Protein AF-A0A914SUJ1-F1 (afdb_monomer_lite)

Structure (mmCIF, N/CA/C/O backbone):
data_AF-A0A914SUJ1-F1
#
_entry.id   AF-A0A914SUJ1-F1
#
loop_
_atom_site.group_PDB
_atom_site.id
_atom_site.type_symbol
_atom_site.label_atom_id
_atom_site.label_alt_id
_atom_site.label_comp_id
_atom_site.label_asym_id
_atom_site.label_entity_id
_atom_site.label_seq_id
_atom_site.pdbx_PDB_ins_code
_atom_site.Cartn_x
_atom_site.Cartn_y
_atom_site.Cartn_z
_atom_site.occupancy
_atom_site.B_iso_or_equiv
_atom_site.auth_seq_id
_atom_site.auth_comp_id
_atom_site.auth_asym_id
_atom_site.auth_atom_id
_atom_site.pdbx_PDB_model_num
ATOM 1 N N . MET A 1 1 ? 2.746 -17.214 -10.321 1.00 52.38 1 MET A N 1
ATOM 2 C CA . MET A 1 1 ? 2.139 -17.622 -9.027 1.00 52.38 1 MET A CA 1
ATOM 3 C C . MET A 1 1 ? 0.980 -16.715 -8.565 1.00 52.38 1 MET A C 1
ATOM 5 O O . MET A 1 1 ? 0.432 -16.965 -7.502 1.00 52.38 1 MET A O 1
ATOM 9 N N . THR A 1 2 ? 0.535 -15.714 -9.343 1.00 64.31 2 THR A N 1
ATOM 10 C CA . THR A 1 2 ? -0.557 -14.780 -8.963 1.00 64.31 2 THR A CA 1
ATOM 11 C C . THR A 1 2 ? -1.969 -15.255 -9.343 1.00 64.31 2 THR A C 1
ATOM 13 O O . THR A 1 2 ? -2.954 -14.816 -8.749 1.00 64.31 2 THR A O 1
ATOM 16 N N . TRP A 1 3 ? -2.072 -16.193 -10.294 1.00 61.47 3 TRP A N 1
ATOM 17 C CA . TRP A 1 3 ? -3.334 -16.699 -10.847 1.00 61.47 3 TRP A CA 1
ATOM 18 C C . TRP A 1 3 ? -4.348 -17.247 -9.820 1.00 61.47 3 TRP A C 1
ATOM 20 O O . TRP A 1 3 ? -5.510 -16.855 -9.895 1.00 61.47 3 TRP A O 1
ATOM 30 N N . PRO A 1 4 ? -3.981 -18.077 -8.818 1.00 69.19 4 PRO A N 1
ATOM 31 C CA . PRO A 1 4 ? -4.980 -18.636 -7.901 1.00 69.19 4 PRO A CA 1
ATOM 32 C C . PRO A 1 4 ? -5.610 -17.578 -6.977 1.00 69.19 4 PRO A C 1
ATOM 34 O O . PRO A 1 4 ? -6.780 -17.701 -6.609 1.00 69.19 4 PRO A O 1
ATOM 37 N N . THR A 1 5 ? -4.871 -16.520 -6.633 1.00 65.19 5 THR A N 1
ATOM 38 C CA . THR A 1 5 ? -5.357 -15.425 -5.778 1.00 65.19 5 THR A CA 1
ATOM 39 C C . THR A 1 5 ? -6.282 -14.488 -6.551 1.00 65.19 5 THR A C 1
ATOM 41 O O . THR A 1 5 ? -7.363 -14.157 -6.064 1.00 65.19 5 THR A O 1
ATOM 44 N N . ILE A 1 6 ? -5.904 -14.129 -7.786 1.00 64.94 6 ILE A N 1
ATOM 45 C CA . ILE A 1 6 ? -6.759 -13.358 -8.702 1.00 64.94 6 ILE A CA 1
ATOM 46 C C . ILE A 1 6 ? -8.027 -14.139 -9.050 1.00 64.94 6 ILE A C 1
ATOM 48 O O . ILE A 1 6 ? -9.113 -13.562 -9.000 1.00 64.94 6 ILE A O 1
ATOM 52 N N . ARG A 1 7 ? -7.919 -15.454 -9.300 1.00 65.62 7 ARG A N 1
ATOM 53 C CA . ARG A 1 7 ? -9.075 -16.318 -9.564 1.00 65.62 7 ARG A CA 1
ATOM 54 C C . ARG A 1 7 ? -10.072 -16.222 -8.417 1.00 65.62 7 ARG A C 1
ATOM 56 O O . ARG A 1 7 ? -11.203 -15.843 -8.662 1.00 65.62 7 ARG 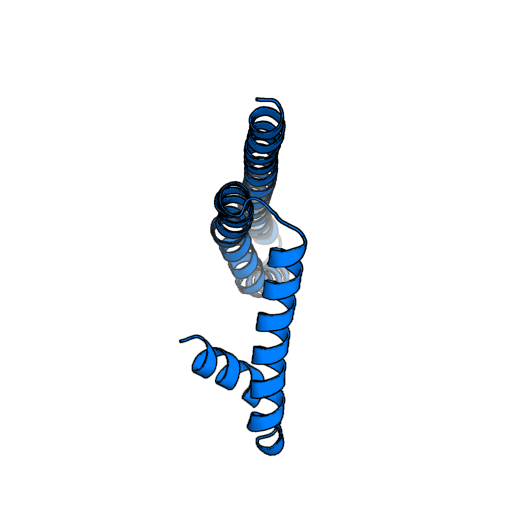A O 1
ATOM 63 N N . ARG A 1 8 ? -9.650 -16.437 -7.165 1.00 62.19 8 ARG A N 1
ATOM 64 C CA . ARG A 1 8 ? -10.542 -16.359 -5.987 1.00 62.19 8 ARG A CA 1
ATOM 65 C C . ARG A 1 8 ? -11.214 -14.996 -5.800 1.00 62.19 8 ARG A C 1
ATOM 67 O O . ARG A 1 8 ? -12.360 -14.955 -5.358 1.00 62.19 8 ARG A O 1
ATOM 74 N N . PHE A 1 9 ? -10.524 -13.900 -6.114 1.00 61.81 9 PHE A N 1
ATOM 75 C CA . PHE A 1 9 ? -11.120 -12.564 -6.045 1.00 61.81 9 PHE A CA 1
ATOM 76 C C . PHE A 1 9 ? -12.167 -12.363 -7.150 1.00 61.81 9 PHE A C 1
ATOM 78 O O . PHE A 1 9 ? -13.252 -11.849 -6.883 1.00 61.81 9 PHE A O 1
ATOM 85 N N . LEU A 1 10 ? -11.888 -12.838 -8.368 1.00 59.19 10 LEU A N 1
ATOM 86 C CA . LEU A 1 10 ? -12.778 -12.650 -9.511 1.00 59.19 10 LEU A CA 1
ATOM 87 C C . LEU A 1 10 ? -13.941 -13.640 -9.557 1.00 59.19 10 LEU A C 1
ATOM 89 O O . LEU A 1 10 ? -15.025 -13.224 -9.945 1.00 59.19 10 LEU A O 1
ATOM 93 N N . THR A 1 11 ? -13.808 -14.881 -9.076 1.00 58.69 11 THR A N 1
ATOM 94 C CA . THR A 1 11 ? -14.959 -15.804 -8.960 1.00 58.69 11 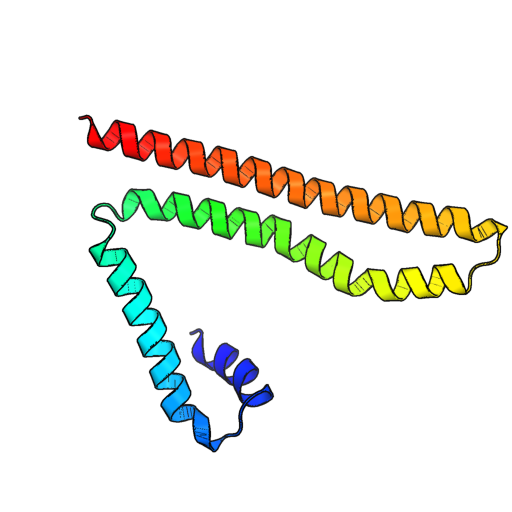THR A CA 1
ATOM 95 C C . THR A 1 11 ? -15.995 -15.308 -7.945 1.00 58.69 11 THR A C 1
ATOM 97 O O . THR A 1 11 ? -17.155 -15.704 -7.998 1.00 58.69 11 THR A O 1
ATOM 100 N N . LYS A 1 12 ? -15.602 -14.419 -7.018 1.00 58.22 12 LYS A N 1
ATOM 101 C CA . LYS A 1 12 ? -16.527 -13.766 -6.078 1.00 58.22 12 LYS A CA 1
ATOM 102 C C . LYS A 1 12 ? -17.387 -12.686 -6.752 1.00 58.22 12 LYS A C 1
ATOM 104 O O . LYS A 1 12 ? -18.447 -12.357 -6.232 1.00 58.22 12 LYS A O 1
ATOM 109 N N . PHE A 1 13 ? -16.929 -12.143 -7.883 1.00 58.25 13 PHE A N 1
ATOM 110 C CA . PHE A 1 13 ? -17.599 -11.078 -8.641 1.00 58.25 13 PHE A CA 1
ATOM 111 C C . PHE A 1 13 ? -18.209 -11.567 -9.968 1.00 58.25 13 PHE A C 1
ATOM 113 O O . PHE A 1 13 ? -19.193 -10.997 -10.426 1.00 58.25 13 PHE A O 1
ATOM 120 N N . PHE A 1 14 ? -17.653 -12.618 -10.580 1.00 54.91 14 PHE A N 1
ATOM 121 C CA . PHE A 1 14 ? -18.035 -13.136 -11.896 1.00 54.91 14 PHE A CA 1
ATOM 122 C C . PHE A 1 14 ? -18.282 -14.651 -11.881 1.00 54.91 14 PHE A C 1
ATOM 124 O O . PHE A 1 14 ? -17.565 -15.423 -11.249 1.00 54.91 14 PHE A O 1
ATOM 131 N N . SER A 1 15 ? -19.314 -15.068 -12.620 1.00 53.53 15 SER A N 1
ATOM 132 C CA . SER A 1 15 ? -19.762 -16.460 -12.738 1.00 53.53 15 SER A CA 1
ATOM 133 C C . SER A 1 15 ? -18.763 -17.345 -13.507 1.00 53.53 15 SER A C 1
ATOM 135 O O . SER A 1 15 ? -18.059 -16.878 -14.404 1.00 53.53 15 SER A O 1
ATOM 137 N N . THR A 1 16 ? -18.756 -18.647 -13.203 1.00 59.34 16 THR A N 1
ATOM 138 C CA . THR A 1 16 ? -17.804 -19.686 -13.661 1.00 59.34 16 THR A CA 1
ATOM 139 C C . THR A 1 16 ? -17.643 -19.792 -15.186 1.00 59.34 16 THR A C 1
ATOM 141 O O . THR A 1 16 ? -16.638 -20.300 -15.672 1.00 59.34 16 THR A O 1
ATOM 144 N N . LYS A 1 17 ? -18.599 -19.278 -15.972 1.00 63.75 17 LYS A N 1
ATOM 145 C CA . LYS A 1 17 ? -18.524 -19.280 -17.444 1.00 63.75 17 LYS A CA 1
ATOM 146 C C . LYS A 1 17 ? -17.458 -18.338 -18.017 1.00 63.75 17 LYS A C 1
ATOM 148 O O . LYS A 1 17 ? -17.089 -18.497 -19.175 1.00 63.75 17 LYS A O 1
ATOM 153 N N . TYR A 1 18 ? -16.949 -17.387 -17.231 1.00 66.19 18 TYR A N 1
ATOM 154 C CA . TYR A 1 18 ? -15.990 -16.385 -17.706 1.00 66.19 18 TYR A CA 1
ATOM 155 C C . TYR A 1 18 ? -14.537 -16.660 -17.302 1.00 66.19 18 TYR A C 1
ATOM 157 O O . TYR A 1 18 ? -13.687 -15.825 -17.575 1.00 66.19 18 TYR A O 1
ATOM 165 N N . GLU A 1 19 ? -14.206 -17.803 -16.693 1.00 69.12 19 GLU A N 1
ATOM 166 C CA . GLU A 1 19 ? -12.840 -18.044 -16.190 1.00 69.12 19 GLU A CA 1
ATOM 167 C C . GLU A 1 19 ? -11.765 -17.994 -17.292 1.00 69.12 19 GLU A C 1
ATOM 169 O O . GLU A 1 19 ? -10.738 -17.343 -17.118 1.00 69.12 19 GLU A O 1
ATOM 174 N N . LEU A 1 20 ? -12.035 -18.608 -18.449 1.00 77.00 20 LEU A N 1
ATOM 175 C CA . LEU A 1 20 ? -11.137 -18.640 -19.611 1.00 77.00 20 LEU A CA 1
ATOM 176 C C . LEU A 1 20 ? -10.902 -17.268 -20.270 1.00 77.00 20 LEU A C 1
ATOM 178 O O . LEU A 1 20 ? -9.744 -16.860 -20.384 1.00 77.00 20 LEU A O 1
ATOM 182 N N . PRO A 1 21 ? -11.941 -16.526 -20.711 1.00 83.06 21 PRO A N 1
ATOM 183 C CA . PRO A 1 21 ? -11.729 -15.223 -21.346 1.00 83.06 21 PRO A CA 1
ATOM 184 C C . PRO A 1 21 ? -11.100 -14.215 -20.383 1.00 83.06 21 PRO A C 1
ATOM 186 O O . PRO A 1 21 ? -10.349 -13.335 -20.797 1.00 83.06 21 PRO A O 1
ATOM 189 N N . LEU A 1 22 ? -11.371 -14.358 -19.090 1.00 80.75 22 LEU A N 1
ATOM 190 C CA . LEU A 1 22 ? -10.862 -13.470 -18.064 1.00 80.75 22 LEU A CA 1
ATOM 191 C C . LEU A 1 22 ? -9.387 -13.748 -17.733 1.00 80.75 22 LEU A C 1
ATOM 193 O O . LEU A 1 22 ? -8.627 -12.808 -17.499 1.00 80.75 22 LEU A O 1
ATOM 197 N N . GLU A 1 23 ? -8.954 -15.010 -17.806 1.00 82.12 23 GLU A N 1
ATOM 198 C CA . GLU A 1 23 ? -7.531 -15.368 -17.789 1.00 82.12 23 GLU A CA 1
ATOM 199 C C . GLU A 1 23 ? -6.766 -14.752 -18.944 1.00 82.12 23 GLU A C 1
ATOM 201 O O . GLU A 1 23 ? -5.716 -14.132 -18.745 1.00 82.12 23 GLU A O 1
ATOM 206 N N . LEU A 1 24 ? -7.316 -14.901 -20.145 1.00 84.75 24 LEU A N 1
ATOM 207 C CA . LEU A 1 24 ? -6.701 -14.373 -21.349 1.00 84.75 24 LEU A CA 1
ATOM 208 C C . LEU A 1 24 ? -6.630 -12.847 -21.305 1.00 84.75 24 LEU A C 1
ATOM 210 O O . LEU A 1 24 ? -5.593 -12.279 -21.628 1.00 84.75 24 LEU A O 1
ATOM 214 N N . CYS A 1 25 ? -7.693 -12.197 -20.832 1.00 87.50 25 CYS A N 1
ATOM 215 C CA . CYS A 1 25 ? -7.746 -10.752 -20.656 1.00 87.50 25 CYS A CA 1
ATOM 216 C C . CYS A 1 25 ? -6.689 -10.263 -19.655 1.00 87.50 25 CYS A C 1
ATOM 218 O O . CYS A 1 25 ? -5.925 -9.354 -19.968 1.00 87.50 25 CYS A O 1
ATOM 220 N N . TYR A 1 26 ? -6.566 -10.903 -18.487 1.00 86.19 26 TYR A N 1
ATOM 221 C CA . TYR A 1 26 ? -5.550 -10.535 -17.494 1.00 86.19 26 TYR A CA 1
ATOM 222 C C . TYR A 1 26 ? -4.125 -10.675 -18.042 1.00 86.19 26 TYR A C 1
ATOM 224 O O . TYR A 1 26 ? -3.303 -9.771 -17.874 1.00 86.19 26 TYR A O 1
ATOM 232 N N . ARG A 1 27 ? -3.829 -11.787 -18.728 1.00 88.12 27 ARG A N 1
ATOM 233 C CA . ARG A 1 27 ? -2.519 -11.990 -19.360 1.00 88.12 27 ARG A CA 1
ATOM 234 C C . ARG A 1 27 ? -2.264 -10.971 -20.467 1.00 88.12 27 ARG A C 1
ATOM 236 O O . ARG A 1 27 ? -1.176 -10.407 -20.507 1.00 88.12 27 ARG A O 1
ATOM 243 N N . ALA A 1 28 ? -3.252 -10.719 -21.323 1.00 92.19 28 ALA A N 1
ATOM 244 C CA . ALA A 1 28 ? -3.146 -9.736 -22.394 1.00 92.19 28 ALA A CA 1
ATOM 245 C C . ALA A 1 28 ? -2.853 -8.344 -21.827 1.00 92.19 28 ALA A C 1
ATOM 247 O O . ALA A 1 28 ? -1.890 -7.720 -22.249 1.00 92.19 28 ALA A O 1
ATOM 248 N N . ILE A 1 29 ? -3.593 -7.905 -20.804 1.00 92.19 29 ILE A N 1
ATOM 249 C CA . ILE A 1 29 ? -3.376 -6.611 -20.143 1.00 92.19 29 ILE A CA 1
ATOM 250 C C . ILE A 1 29 ? -1.961 -6.514 -19.572 1.00 92.19 29 ILE A C 1
ATOM 252 O O . ILE A 1 29 ? -1.281 -5.522 -19.818 1.00 92.19 29 ILE A O 1
ATOM 256 N N . LEU A 1 30 ? -1.501 -7.530 -18.835 1.00 88.56 30 LEU A N 1
ATOM 257 C CA . LEU A 1 30 ? -0.146 -7.526 -18.280 1.00 88.56 30 LEU A CA 1
ATOM 258 C C . LEU A 1 30 ? 0.912 -7.395 -19.375 1.00 88.56 30 LEU A C 1
ATOM 260 O O . LEU A 1 30 ? 1.785 -6.539 -19.274 1.00 88.56 30 LEU A O 1
ATOM 264 N N . VAL A 1 31 ? 0.812 -8.208 -20.428 1.00 92.81 31 VAL A N 1
ATOM 265 C CA . VAL A 1 31 ? 1.763 -8.186 -21.546 1.00 92.81 31 VAL A CA 1
ATOM 266 C C . VAL A 1 31 ? 1.717 -6.845 -22.272 1.00 92.81 31 VAL A C 1
ATOM 268 O O . VAL A 1 31 ? 2.769 -6.279 -22.552 1.00 92.81 31 VAL A O 1
ATOM 271 N N . THR A 1 32 ? 0.529 -6.293 -22.527 1.00 93.06 32 THR A N 1
ATOM 272 C CA . THR A 1 32 ? 0.373 -4.982 -23.165 1.00 93.06 32 THR A CA 1
ATOM 273 C C . THR A 1 32 ? 0.982 -3.871 -22.316 1.00 93.06 32 THR A C 1
ATOM 275 O O . THR A 1 32 ? 1.715 -3.045 -22.849 1.00 93.06 32 THR A O 1
ATOM 278 N N . ILE A 1 33 ? 0.751 -3.863 -21.000 1.00 89.00 33 ILE A N 1
ATOM 279 C CA . ILE A 1 33 ? 1.354 -2.874 -20.095 1.00 89.00 33 ILE A CA 1
ATOM 280 C C . ILE A 1 33 ? 2.880 -2.996 -20.115 1.00 89.00 33 ILE A C 1
ATOM 282 O O . ILE A 1 33 ? 3.567 -1.993 -20.290 1.00 89.00 33 ILE A O 1
ATOM 286 N N . THR A 1 34 ? 3.422 -4.210 -19.992 1.00 88.75 34 THR A N 1
ATOM 287 C CA . THR A 1 34 ? 4.873 -4.431 -20.059 1.00 88.75 34 THR A CA 1
ATOM 288 C C . THR A 1 34 ? 5.447 -3.996 -21.405 1.00 88.75 34 THR A C 1
ATOM 290 O O . THR A 1 34 ? 6.511 -3.388 -21.438 1.00 88.75 34 THR A O 1
ATOM 293 N N . MET A 1 35 ? 4.736 -4.244 -22.505 1.00 88.44 35 MET A N 1
ATOM 294 C CA . MET A 1 35 ? 5.158 -3.842 -23.846 1.00 88.44 35 MET A CA 1
ATOM 295 C C . MET A 1 35 ? 5.160 -2.318 -24.018 1.00 88.44 35 MET A C 1
ATOM 297 O O . MET A 1 35 ? 6.111 -1.776 -24.570 1.00 88.44 35 MET A O 1
ATOM 301 N N . ILE A 1 36 ? 4.149 -1.615 -23.498 1.00 89.12 36 ILE A N 1
ATOM 302 C CA . ILE A 1 36 ? 4.103 -0.143 -23.504 1.00 89.12 36 ILE A CA 1
ATOM 303 C C . ILE A 1 36 ? 5.281 0.434 -22.709 1.00 89.12 36 ILE A C 1
ATOM 305 O O . ILE A 1 36 ? 5.961 1.339 -23.188 1.00 89.12 36 ILE A O 1
ATOM 309 N N . ILE A 1 37 ? 5.546 -0.115 -21.520 1.00 83.19 37 ILE A N 1
ATOM 310 C CA . ILE A 1 37 ? 6.672 0.294 -20.671 1.00 83.19 37 ILE A CA 1
ATOM 311 C C . ILE A 1 37 ? 8.003 0.036 -21.396 1.00 83.19 37 ILE A C 1
ATOM 313 O O . ILE A 1 37 ? 8.854 0.916 -21.439 1.00 83.19 37 ILE A O 1
ATOM 317 N N . ALA A 1 38 ? 8.168 -1.129 -22.025 1.00 84.06 38 ALA A N 1
ATOM 318 C CA . ALA A 1 38 ? 9.393 -1.486 -22.740 1.00 84.06 38 ALA A CA 1
ATOM 319 C C . ALA A 1 38 ? 9.666 -0.598 -23.966 1.00 84.06 38 ALA A C 1
ATOM 321 O O . ALA A 1 38 ? 10.817 -0.285 -24.244 1.00 84.06 38 ALA A O 1
ATOM 322 N N . ILE A 1 39 ? 8.627 -0.180 -24.697 1.00 84.50 39 ILE A N 1
ATOM 323 C CA . ILE A 1 39 ? 8.778 0.723 -25.850 1.00 84.50 39 ILE A CA 1
ATOM 324 C C . ILE A 1 39 ? 9.077 2.155 -25.389 1.00 84.50 39 ILE A C 1
ATOM 326 O O . ILE A 1 39 ? 9.834 2.868 -26.042 1.00 84.50 39 ILE A O 1
ATOM 330 N N . GLY A 1 40 ? 8.474 2.587 -24.279 1.00 77.38 40 GLY A N 1
ATOM 331 C CA . GLY A 1 40 ? 8.635 3.947 -23.772 1.00 77.38 40 GLY A CA 1
ATOM 332 C C . GLY A 1 40 ? 9.969 4.214 -23.075 1.00 77.38 40 GLY A C 1
ATOM 333 O O . GLY A 1 40 ? 10.335 5.377 -22.923 1.00 77.38 40 GLY A O 1
ATOM 334 N N . ILE A 1 41 ? 10.677 3.179 -22.611 1.00 70.62 41 ILE A N 1
ATOM 335 C CA . ILE A 1 41 ? 11.800 3.335 -21.678 1.00 70.62 41 ILE A CA 1
ATOM 336 C C . ILE A 1 41 ? 13.046 2.609 -22.205 1.00 70.62 41 ILE A C 1
ATOM 338 O O . ILE A 1 41 ? 13.093 1.379 -22.161 1.00 70.62 41 ILE A O 1
ATOM 342 N N . PRO A 1 42 ? 14.085 3.345 -22.643 1.00 64.88 42 PRO A N 1
ATOM 343 C CA . PRO A 1 42 ? 15.337 2.752 -23.114 1.00 64.88 42 PRO A CA 1
ATOM 344 C C . PRO A 1 42 ? 16.238 2.217 -21.981 1.00 64.88 42 PRO A C 1
ATOM 346 O O . PRO A 1 42 ? 17.022 1.306 -22.230 1.00 64.88 42 PRO A O 1
ATOM 349 N N . ASN A 1 43 ? 16.093 2.706 -20.737 1.00 70.00 43 ASN A N 1
ATOM 350 C CA . ASN A 1 43 ? 16.928 2.329 -19.584 1.00 70.00 43 ASN A CA 1
ATOM 351 C C . ASN A 1 43 ? 16.091 1.721 -18.439 1.00 70.00 43 ASN A C 1
ATOM 353 O O . ASN A 1 43 ? 15.514 2.432 -17.616 1.00 70.00 43 ASN A O 1
ATOM 357 N N . LEU A 1 44 ? 16.020 0.386 -18.359 1.00 71.94 44 LEU A N 1
ATOM 358 C CA . LEU A 1 44 ? 15.255 -0.312 -17.308 1.00 71.94 44 LEU A CA 1
ATOM 359 C C . LEU A 1 44 ? 15.863 -0.141 -15.905 1.00 71.94 44 LEU A C 1
ATOM 361 O O . LEU A 1 44 ? 15.134 -0.184 -14.913 1.00 71.94 44 LEU A O 1
ATOM 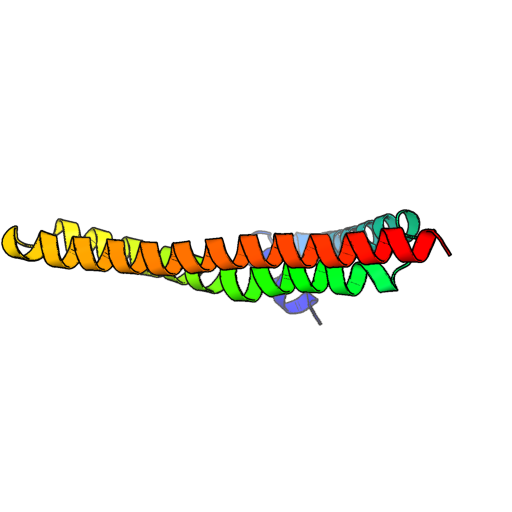365 N N . GLU A 1 45 ? 17.179 0.052 -15.820 1.00 74.75 45 GLU A N 1
ATOM 366 C CA . GLU A 1 45 ? 17.929 0.138 -14.561 1.00 74.75 45 GLU A CA 1
ATOM 367 C C . GLU A 1 45 ? 17.518 1.351 -13.711 1.00 74.75 45 GLU A C 1
ATOM 369 O O . GLU A 1 45 ? 17.481 1.274 -12.486 1.00 74.75 45 GLU A O 1
ATOM 374 N N . GLU A 1 46 ? 17.085 2.433 -14.357 1.00 72.19 46 GLU A N 1
ATOM 375 C CA . GLU A 1 46 ? 16.686 3.681 -13.698 1.00 72.19 46 GLU A CA 1
ATOM 376 C C . GLU A 1 46 ? 15.228 3.647 -13.209 1.00 72.19 46 GLU A C 1
ATOM 378 O O . GLU A 1 46 ? 14.857 4.316 -12.242 1.00 72.19 46 GLU A O 1
ATOM 383 N N . ILE A 1 47 ? 14.382 2.816 -13.825 1.00 79.19 47 ILE A N 1
ATOM 384 C CA . ILE A 1 47 ? 12.976 2.681 -13.428 1.00 79.19 47 ILE A CA 1
ATOM 385 C C . ILE A 1 47 ? 12.790 1.770 -12.231 1.00 79.19 47 ILE A C 1
ATOM 387 O O . ILE A 1 47 ? 11.929 2.049 -11.398 1.00 79.19 47 ILE A O 1
ATOM 391 N N . ILE A 1 48 ? 13.577 0.702 -12.125 1.00 83.75 48 ILE A N 1
ATOM 392 C CA . ILE A 1 48 ? 13.489 -0.255 -11.017 1.00 83.75 48 ILE A CA 1
ATOM 393 C C . ILE A 1 48 ? 13.496 0.445 -9.640 1.00 83.75 48 ILE A C 1
ATOM 395 O O . ILE A 1 48 ? 12.581 0.176 -8.852 1.00 83.75 48 ILE A O 1
ATOM 399 N N . PRO A 1 49 ? 14.421 1.377 -9.327 1.00 84.12 49 PRO A N 1
ATOM 400 C CA . PRO A 1 49 ? 14.381 2.108 -8.061 1.00 84.12 49 PRO A CA 1
ATOM 401 C C . PRO A 1 49 ? 13.200 3.089 -7.979 1.00 84.12 49 PRO A C 1
ATOM 403 O O . PRO A 1 49 ? 12.607 3.228 -6.911 1.00 84.12 49 PRO A O 1
ATOM 406 N N . LEU A 1 50 ? 12.789 3.713 -9.088 1.00 83.75 50 LEU A N 1
ATOM 407 C CA . LEU A 1 50 ? 11.663 4.656 -9.130 1.00 83.75 50 LEU A CA 1
ATOM 408 C C . LEU A 1 50 ? 10.331 3.988 -8.749 1.00 83.75 50 LEU A C 1
ATOM 410 O O . LEU A 1 50 ? 9.626 4.443 -7.839 1.00 83.75 50 LEU A O 1
ATOM 414 N N . VAL A 1 51 ? 9.987 2.880 -9.416 1.00 86.88 51 VAL A N 1
ATOM 415 C CA . VAL A 1 51 ? 8.776 2.116 -9.082 1.00 86.88 51 VAL A CA 1
ATOM 416 C C . VAL A 1 51 ? 8.926 1.397 -7.747 1.00 86.88 51 VAL A C 1
ATOM 418 O O . VAL A 1 51 ? 7.944 1.291 -7.015 1.00 86.88 51 VAL A O 1
ATOM 421 N N . GLY A 1 52 ? 10.138 0.970 -7.385 1.00 87.56 52 GLY A N 1
ATOM 422 C CA . GLY A 1 52 ? 10.431 0.321 -6.110 1.00 87.56 52 GLY A CA 1
ATOM 423 C C . GLY A 1 52 ? 10.189 1.231 -4.908 1.00 87.56 52 GLY A C 1
ATOM 424 O O . GLY A 1 52 ? 9.484 0.836 -3.981 1.00 87.56 52 GLY A O 1
ATOM 425 N N . VAL A 1 53 ? 10.697 2.466 -4.931 1.00 86.31 53 VAL A N 1
ATOM 426 C CA . VAL A 1 53 ? 10.468 3.434 -3.847 1.00 86.31 53 VAL A CA 1
ATOM 427 C C . VAL A 1 53 ? 9.000 3.845 -3.803 1.00 86.31 53 VAL A C 1
ATOM 429 O O . VAL A 1 53 ? 8.404 3.857 -2.729 1.00 86.31 53 VAL A O 1
ATOM 432 N N . THR A 1 54 ? 8.375 4.094 -4.955 1.00 87.44 54 THR A N 1
ATOM 433 C CA . THR A 1 54 ? 6.968 4.520 -5.009 1.00 87.44 54 THR A CA 1
ATOM 434 C C . THR A 1 54 ? 6.020 3.419 -4.514 1.00 87.44 54 THR A C 1
ATOM 436 O O . THR A 1 54 ? 5.158 3.664 -3.663 1.00 87.44 54 THR A O 1
ATOM 439 N N . ALA A 1 55 ? 6.182 2.182 -4.992 1.00 89.81 55 ALA A N 1
ATOM 440 C CA . ALA A 1 55 ? 5.359 1.046 -4.579 1.00 89.81 55 ALA A CA 1
ATOM 441 C C . ALA A 1 55 ? 5.702 0.568 -3.160 1.00 89.81 55 ALA A C 1
ATOM 443 O O . ALA A 1 55 ? 4.806 0.225 -2.394 1.00 89.81 55 ALA A O 1
ATOM 444 N N . GLY A 1 56 ? 6.982 0.579 -2.785 1.00 89.69 56 GLY A N 1
ATOM 445 C CA . GLY A 1 56 ? 7.452 0.166 -1.465 1.00 89.69 56 GLY A CA 1
ATOM 446 C C . GLY A 1 56 ? 6.987 1.111 -0.361 1.00 89.69 56 GLY A C 1
ATOM 447 O O . GLY A 1 56 ? 6.399 0.658 0.619 1.00 89.69 56 GLY A O 1
ATOM 448 N N . MET A 1 57 ? 7.166 2.423 -0.539 1.00 88.62 57 MET A N 1
ATOM 449 C CA . MET A 1 57 ? 6.706 3.426 0.430 1.00 88.62 57 MET A CA 1
ATOM 450 C C . MET A 1 57 ? 5.181 3.439 0.539 1.00 88.62 57 MET A C 1
ATOM 452 O O . MET A 1 57 ? 4.644 3.490 1.646 1.00 88.62 57 MET A O 1
ATOM 456 N N . SER A 1 58 ? 4.466 3.331 -0.587 1.00 87.38 58 SER A N 1
ATOM 457 C CA . SER A 1 58 ? 3.005 3.241 -0.553 1.00 87.38 58 SER A CA 1
ATOM 458 C C . SER A 1 58 ? 2.532 1.941 0.108 1.00 87.38 58 SER A C 1
ATOM 460 O O . SER A 1 58 ? 1.735 2.004 1.036 1.00 87.38 58 SER A O 1
ATOM 462 N N . MET A 1 59 ? 3.046 0.758 -0.233 1.00 87.31 59 MET A N 1
ATOM 463 C CA . MET A 1 59 ? 2.624 -0.470 0.459 1.00 87.31 59 MET A CA 1
ATOM 464 C C . MET A 1 59 ? 2.977 -0.471 1.951 1.00 87.31 59 MET A C 1
ATOM 466 O O . MET A 1 59 ? 2.152 -0.892 2.763 1.00 87.31 59 MET A O 1
ATOM 470 N N . ALA A 1 60 ? 4.162 0.011 2.327 1.00 87.12 60 ALA A N 1
ATOM 471 C CA . ALA A 1 60 ? 4.617 -0.017 3.715 1.00 87.12 60 ALA A CA 1
ATOM 472 C C . ALA A 1 60 ? 3.893 1.006 4.601 1.00 87.12 60 ALA A C 1
ATOM 474 O O . ALA A 1 60 ? 3.578 0.700 5.749 1.00 87.12 60 ALA A O 1
ATOM 475 N N . PHE A 1 61 ? 3.600 2.201 4.082 1.00 83.25 61 PHE A N 1
ATOM 476 C CA . PHE A 1 61 ? 3.046 3.289 4.890 1.00 83.25 61 PHE A CA 1
ATOM 477 C C . PHE A 1 61 ? 1.603 3.663 4.561 1.00 83.25 61 PHE A C 1
ATOM 479 O O . PHE A 1 61 ? 0.953 4.249 5.414 1.00 83.25 61 PHE A O 1
ATOM 486 N N . PHE A 1 62 ? 1.066 3.340 3.383 1.00 84.12 62 PHE A N 1
ATOM 487 C CA . PHE A 1 62 ? -0.331 3.636 3.034 1.00 84.12 62 PHE A CA 1
ATOM 488 C C . PHE A 1 62 ? -1.268 2.504 3.462 1.00 84.12 62 PHE A C 1
ATOM 490 O O . PHE A 1 62 ? -2.314 2.747 4.059 1.00 84.12 62 PHE A O 1
ATOM 497 N N . TYR A 1 63 ? -0.887 1.250 3.209 1.00 84.62 63 TYR A N 1
ATOM 498 C CA . TYR A 1 63 ? -1.769 0.104 3.443 1.00 84.62 63 TYR A CA 1
ATOM 499 C C . TYR A 1 63 ? -2.121 -0.110 4.932 1.00 84.62 63 TYR A C 1
ATOM 501 O O . TYR A 1 63 ? -3.309 -0.242 5.246 1.00 84.62 63 TYR A O 1
ATOM 509 N N . PRO A 1 64 ? -1.158 -0.079 5.879 1.00 85.31 64 PRO A N 1
ATOM 510 C CA . PRO A 1 64 ? -1.456 -0.263 7.301 1.00 85.31 64 PRO A CA 1
ATOM 511 C C . PRO A 1 64 ? -2.407 0.788 7.905 1.00 85.31 64 PRO A C 1
ATOM 513 O O . PRO A 1 64 ? -3.406 0.386 8.509 1.00 85.31 64 PRO A O 1
ATOM 516 N N . PRO A 1 65 ? -2.188 2.114 7.748 1.00 85.88 65 PRO A N 1
ATOM 517 C CA . PRO A 1 65 ? -3.095 3.107 8.320 1.00 85.88 65 PRO A CA 1
ATOM 518 C C . PRO A 1 65 ? -4.456 3.136 7.628 1.00 85.88 65 PRO A C 1
ATOM 520 O O . PRO A 1 65 ? -5.451 3.437 8.288 1.00 85.88 65 PRO A O 1
ATOM 523 N N . VAL A 1 66 ? -4.539 2.809 6.333 1.00 85.62 66 VAL A N 1
ATOM 524 C CA . VAL A 1 66 ? -5.826 2.729 5.626 1.00 85.62 66 VAL A CA 1
ATOM 525 C C . VAL A 1 66 ? -6.674 1.587 6.182 1.00 85.62 66 VAL A C 1
ATOM 527 O O . VAL A 1 66 ? -7.842 1.808 6.505 1.00 85.62 66 VAL A O 1
ATOM 530 N N . ILE A 1 67 ? -6.097 0.396 6.372 1.00 87.69 67 ILE A N 1
ATOM 531 C CA . ILE A 1 67 ? -6.822 -0.747 6.950 1.00 87.69 67 ILE A CA 1
ATOM 532 C C . ILE A 1 67 ? -7.203 -0.483 8.412 1.00 87.69 67 ILE A C 1
ATOM 534 O O . ILE A 1 67 ? -8.340 -0.767 8.801 1.00 87.69 67 ILE A O 1
ATOM 538 N N . A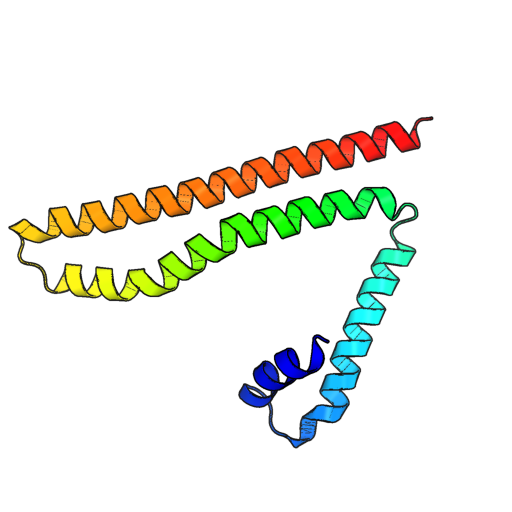SP A 1 68 ? -6.290 0.076 9.214 1.00 86.56 68 ASP A N 1
ATOM 539 C CA . ASP A 1 68 ? -6.563 0.440 10.612 1.00 86.56 68 ASP A CA 1
ATOM 540 C C . ASP A 1 68 ? -7.730 1.439 10.688 1.00 86.56 68 ASP A C 1
ATOM 542 O O . ASP A 1 68 ? -8.694 1.242 11.432 1.00 86.56 68 ASP A O 1
ATOM 546 N N . THR A 1 69 ? -7.715 2.462 9.833 1.00 84.69 69 THR A N 1
ATOM 547 C CA . THR A 1 69 ? -8.793 3.454 9.779 1.00 84.69 69 THR A CA 1
ATOM 548 C C . THR A 1 69 ? -10.110 2.814 9.331 1.00 84.69 69 THR A C 1
ATOM 550 O O . THR A 1 69 ? -11.120 2.987 10.005 1.00 84.69 69 THR A O 1
ATOM 553 N N . MET A 1 70 ? -10.120 2.006 8.269 1.00 87.56 70 MET A N 1
ATOM 554 C CA . MET A 1 70 ? -11.341 1.340 7.784 1.00 87.56 70 MET A CA 1
ATOM 555 C C . MET A 1 70 ? -11.948 0.373 8.811 1.00 87.56 70 MET A C 1
ATOM 557 O O . MET A 1 70 ? -13.169 0.304 8.948 1.00 87.56 70 MET A O 1
ATOM 561 N N . THR A 1 71 ? -11.114 -0.343 9.567 1.00 88.88 71 THR A N 1
ATOM 562 C CA . THR A 1 71 ? -11.574 -1.365 10.520 1.00 88.88 71 THR A CA 1
ATOM 563 C C . THR A 1 71 ? -12.065 -0.757 11.835 1.00 88.88 71 THR A C 1
ATOM 565 O O . THR A 1 71 ? -13.098 -1.165 12.367 1.00 88.88 71 THR A O 1
ATOM 568 N N . PHE A 1 72 ? -11.348 0.226 12.389 1.00 84.50 72 PHE A N 1
ATOM 569 C CA . PHE A 1 72 ? -11.623 0.723 13.743 1.00 84.50 72 PHE A CA 1
ATOM 570 C C . PHE A 1 72 ? -12.568 1.928 13.797 1.00 84.50 72 PHE A C 1
ATOM 572 O O . PHE A 1 72 ? -13.230 2.135 14.820 1.00 84.50 72 PHE A O 1
ATOM 579 N N . LEU A 1 73 ? -12.670 2.709 12.719 1.00 82.44 73 LEU A N 1
ATOM 580 C CA . LEU A 1 73 ? -13.544 3.881 12.653 1.00 82.44 73 LEU A CA 1
ATOM 581 C C . LEU A 1 73 ? -15.033 3.568 12.930 1.00 82.44 73 LEU A C 1
ATOM 583 O O . LEU A 1 73 ? -15.608 4.259 13.777 1.00 82.44 73 LEU A O 1
ATOM 587 N N . PRO A 1 74 ? -15.670 2.523 12.352 1.00 85.44 74 PRO A N 1
ATOM 588 C CA . PRO A 1 74 ? -17.083 2.237 12.629 1.00 85.44 74 PRO A CA 1
ATOM 589 C C . PRO A 1 74 ? -17.343 1.876 14.101 1.00 85.44 74 PRO A C 1
ATOM 591 O O . PRO A 1 74 ? -18.305 2.359 14.704 1.00 85.44 74 PRO A O 1
ATOM 594 N N . GLY A 1 75 ? -16.453 1.091 14.720 1.00 86.25 75 GLY A N 1
ATOM 595 C CA . GLY A 1 75 ? -16.579 0.708 16.129 1.00 86.25 75 GLY A CA 1
ATOM 596 C C . GLY A 1 75 ? -16.407 1.889 17.091 1.00 86.25 75 GLY A C 1
ATOM 597 O O . GLY A 1 75 ? -17.114 1.988 18.098 1.00 86.25 75 GLY A O 1
ATOM 598 N N . LEU A 1 76 ? -15.502 2.820 16.778 1.00 82.94 76 LEU A N 1
ATOM 599 C CA . LEU A 1 76 ? -15.266 4.026 17.579 1.00 82.94 76 LEU A CA 1
ATOM 600 C C . LEU A 1 76 ? -16.421 5.030 17.471 1.00 82.94 76 LEU A C 1
ATOM 602 O O . LEU A 1 76 ? -16.839 5.586 18.490 1.00 82.94 76 LEU A O 1
ATOM 606 N N . ILE A 1 77 ? -16.983 5.211 16.273 1.00 83.62 77 ILE A N 1
ATOM 607 C CA . ILE A 1 77 ? -18.171 6.051 16.050 1.00 83.62 77 ILE A CA 1
ATOM 608 C C . ILE A 1 77 ? -19.361 5.515 16.855 1.00 83.62 77 ILE A C 1
ATOM 610 O O . ILE A 1 77 ? -20.077 6.281 17.506 1.00 83.62 77 ILE A O 1
ATOM 614 N N . GLN A 1 78 ? -19.551 4.194 16.878 1.00 88.19 78 GLN A N 1
ATOM 615 C CA . GLN A 1 78 ? -20.635 3.582 17.644 1.00 88.19 78 GLN A CA 1
ATOM 616 C C . GLN A 1 78 ? -20.453 3.769 19.159 1.00 88.19 78 GLN A C 1
ATOM 618 O O . GLN A 1 78 ? -21.416 4.105 19.855 1.00 88.19 78 GLN A O 1
ATOM 623 N N . LYS A 1 79 ? -19.222 3.621 19.671 1.00 85.38 79 LYS A N 1
ATOM 624 C CA . LYS A 1 79 ? -18.893 3.904 21.080 1.00 85.38 79 LYS A CA 1
ATOM 625 C C . LYS A 1 79 ? -19.117 5.373 21.437 1.00 85.38 79 LYS A C 1
ATOM 627 O O . LYS A 1 79 ? -19.660 5.650 22.499 1.00 85.38 79 LYS A O 1
ATOM 632 N N . TYR A 1 80 ? -18.777 6.303 20.544 1.00 83.56 80 TYR A N 1
ATOM 633 C CA . TYR A 1 80 ? -19.030 7.733 20.739 1.00 83.56 80 TYR A CA 1
ATOM 634 C C . TYR A 1 80 ? -20.529 8.046 20.870 1.00 83.56 80 TYR A C 1
ATOM 636 O O . TYR A 1 80 ? -20.923 8.817 21.746 1.00 83.56 80 TYR A O 1
ATOM 644 N N . LYS A 1 81 ? -21.379 7.401 20.055 1.00 85.75 81 LYS A N 1
ATOM 645 C CA . LYS A 1 81 ? -22.839 7.602 20.079 1.00 85.75 81 LYS A CA 1
ATOM 646 C C . LYS A 1 81 ? -23.504 7.064 21.355 1.00 85.75 81 LYS A C 1
ATOM 648 O O . LYS A 1 81 ? -24.525 7.602 21.769 1.00 85.75 81 LYS A O 1
ATOM 653 N N . ARG A 1 82 ? -22.934 6.018 21.968 1.00 85.31 82 ARG A N 1
ATOM 654 C CA . ARG A 1 82 ? -23.437 5.380 23.203 1.00 85.31 82 ARG A CA 1
ATOM 655 C C . ARG A 1 82 ? -22.786 5.896 24.496 1.00 85.31 82 ARG A C 1
ATOM 657 O O . ARG A 1 82 ? -23.229 5.521 25.575 1.00 85.31 82 ARG A O 1
ATOM 664 N N . ALA A 1 83 ? -21.738 6.714 24.415 1.00 84.50 83 ALA A N 1
ATOM 665 C CA . ALA A 1 83 ? -21.017 7.201 25.588 1.00 84.50 83 ALA A CA 1
ATOM 666 C C . ALA A 1 83 ? -21.776 8.322 26.323 1.00 84.50 83 ALA A C 1
ATOM 668 O O . ALA A 1 83 ? -22.301 9.247 25.698 1.00 84.50 83 ALA A O 1
ATOM 669 N N . ALA A 1 84 ? -21.767 8.266 27.660 1.00 85.62 84 ALA A N 1
ATOM 670 C CA . ALA A 1 84 ? -22.230 9.350 28.526 1.00 85.62 84 ALA A CA 1
ATOM 671 C C . ALA A 1 84 ? -21.402 10.630 28.303 1.00 85.62 84 ALA A C 1
ATOM 673 O O . ALA A 1 84 ? -20.235 10.558 27.915 1.00 85.62 84 ALA A O 1
ATOM 674 N N . GLU A 1 85 ? -21.988 11.798 28.569 1.00 84.31 85 GLU A N 1
ATOM 675 C CA . GLU A 1 85 ? -21.399 13.114 28.269 1.00 84.31 85 GLU A CA 1
ATOM 676 C C . GLU A 1 85 ? -19.964 13.276 28.797 1.00 84.31 85 GLU A C 1
ATOM 678 O O . GLU A 1 85 ? -19.057 13.601 28.030 1.00 84.31 85 GLU A O 1
ATOM 683 N N . ASN A 1 86 ? -19.725 12.880 30.051 1.00 81.69 86 ASN A N 1
ATOM 684 C CA . ASN A 1 86 ? -18.406 12.917 30.695 1.00 81.69 86 ASN A CA 1
ATOM 685 C C . ASN A 1 86 ? -17.353 11.995 30.038 1.00 81.69 86 ASN A C 1
ATOM 687 O O . ASN A 1 86 ? -16.152 12.207 30.189 1.00 81.69 86 ASN A O 1
ATOM 691 N N . GLN A 1 87 ? -17.771 10.970 29.288 1.00 83.81 87 GLN A N 1
ATOM 692 C CA . GLN A 1 87 ? -16.879 10.028 28.596 1.00 83.81 87 GLN A CA 1
ATOM 693 C C . GLN A 1 87 ? -16.678 10.356 27.107 1.00 83.81 87 GLN A C 1
ATOM 695 O O . GLN A 1 87 ? -15.696 9.897 26.512 1.00 83.81 87 GLN A O 1
ATOM 700 N N . LYS A 1 88 ? -17.540 11.183 26.497 1.00 83.75 88 LYS A N 1
ATOM 701 C CA . LYS A 1 88 ? -17.436 11.555 25.072 1.00 83.75 88 LYS A CA 1
ATOM 702 C C . LYS A 1 88 ? -16.101 12.221 24.737 1.00 83.75 88 LYS A C 1
ATOM 704 O O . LYS A 1 88 ? -15.554 11.967 23.663 1.00 83.75 88 LYS A O 1
ATOM 709 N N . LEU A 1 89 ? -15.550 13.019 25.656 1.00 83.81 89 LEU A N 1
ATOM 710 C CA . LEU A 1 89 ? -14.269 13.707 25.468 1.00 83.81 89 LEU A CA 1
ATOM 711 C C . LEU A 1 89 ? -13.096 12.721 25.329 1.00 83.81 89 LEU A C 1
ATOM 713 O O . LEU A 1 89 ? -12.311 12.841 24.389 1.00 83.81 89 LEU A O 1
ATOM 717 N N . LYS A 1 90 ? -13.010 11.701 26.201 1.00 85.50 90 LYS A N 1
ATOM 718 C CA . LYS A 1 90 ? -11.958 10.667 26.128 1.00 85.50 90 LYS A CA 1
ATOM 719 C C . LYS A 1 90 ? -12.023 9.880 24.820 1.00 85.50 90 LYS A C 1
ATOM 721 O O . LYS A 1 90 ? -10.989 9.634 24.200 1.00 85.50 90 LYS A O 1
ATOM 726 N N . VAL A 1 91 ? -13.229 9.514 24.380 1.00 83.50 91 VAL A N 1
ATOM 727 C CA 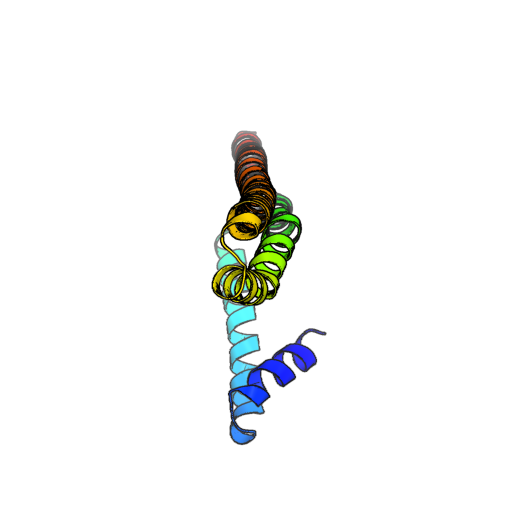. VAL A 1 91 ? -13.427 8.794 23.111 1.00 83.50 91 VAL A CA 1
ATOM 728 C C . VAL A 1 91 ? -13.039 9.678 21.922 1.00 83.50 91 VAL A C 1
ATOM 730 O O . VAL A 1 91 ? -12.319 9.221 21.037 1.00 83.50 91 VAL A O 1
ATOM 733 N N . LYS A 1 92 ? -13.438 10.958 21.927 1.00 83.88 92 LYS A N 1
ATOM 734 C CA . LYS A 1 92 ? -13.082 11.924 20.875 1.00 83.88 92 LYS A CA 1
ATOM 735 C C . LYS A 1 92 ? -11.565 12.108 20.761 1.00 83.88 92 LYS A C 1
ATOM 737 O O . LYS A 1 92 ? -11.035 12.044 19.657 1.00 83.88 92 LYS A O 1
ATOM 742 N N . ILE A 1 93 ? -10.870 12.264 21.890 1.00 86.56 93 ILE A N 1
ATOM 743 C CA . ILE A 1 93 ? -9.401 12.357 21.945 1.00 86.56 93 ILE A CA 1
ATOM 744 C C . ILE A 1 93 ? -8.741 11.086 21.399 1.00 86.56 93 ILE A C 1
ATOM 746 O O . ILE A 1 93 ? -7.802 11.179 20.613 1.00 86.56 93 ILE A O 1
ATOM 750 N N . SER A 1 94 ? -9.249 9.900 21.746 1.00 84.81 94 SER A N 1
ATOM 751 C CA . SER A 1 94 ? -8.706 8.632 21.238 1.00 84.81 94 SER A CA 1
ATOM 752 C C . SER A 1 94 ? -8.824 8.506 19.712 1.00 84.81 94 SER A C 1
ATOM 754 O O . SER A 1 94 ? -7.879 8.065 19.055 1.00 84.81 94 SER A O 1
ATOM 756 N N . ILE A 1 95 ? -9.952 8.941 19.139 1.00 84.50 95 ILE A N 1
ATOM 757 C CA . ILE A 1 95 ? -10.167 8.971 17.684 1.00 84.50 95 ILE A CA 1
ATOM 758 C C . ILE A 1 95 ? -9.206 9.963 17.024 1.00 84.50 95 ILE A C 1
ATOM 760 O O . ILE A 1 95 ? -8.547 9.612 16.045 1.00 84.50 95 ILE A O 1
ATOM 764 N N . ILE A 1 96 ? -9.091 11.176 17.576 1.00 85.44 96 ILE A N 1
ATOM 765 C CA . ILE A 1 96 ? -8.233 12.225 17.012 1.00 85.44 96 ILE A CA 1
ATOM 766 C C . ILE A 1 96 ? -6.764 11.799 17.027 1.00 85.44 96 ILE A C 1
ATOM 768 O O . ILE A 1 96 ? -6.077 11.941 16.022 1.00 85.44 96 ILE A O 1
ATOM 772 N N . PHE A 1 97 ? -6.295 11.206 18.126 1.00 87.62 97 PHE A N 1
ATOM 773 C CA . PHE A 1 97 ? -4.906 10.778 18.266 1.00 87.62 97 PHE A CA 1
ATOM 774 C C . PHE A 1 97 ? -4.551 9.670 17.265 1.00 87.62 97 PHE A C 1
ATOM 776 O O . PHE A 1 97 ? -3.485 9.696 16.652 1.00 87.62 97 PHE A O 1
ATOM 783 N N . ARG A 1 98 ? -5.472 8.722 17.038 1.00 82.69 98 ARG A N 1
ATOM 784 C CA . ARG A 1 98 ? -5.311 7.692 16.000 1.00 82.69 98 ARG A CA 1
ATOM 785 C C . ARG A 1 98 ? -5.271 8.291 14.599 1.00 82.69 98 ARG A C 1
ATOM 787 O O . ARG A 1 98 ? -4.397 7.922 13.821 1.00 82.69 98 ARG A O 1
ATOM 794 N N . LEU A 1 99 ? -6.176 9.220 14.294 1.00 85.50 99 LEU A N 1
ATOM 795 C CA . LE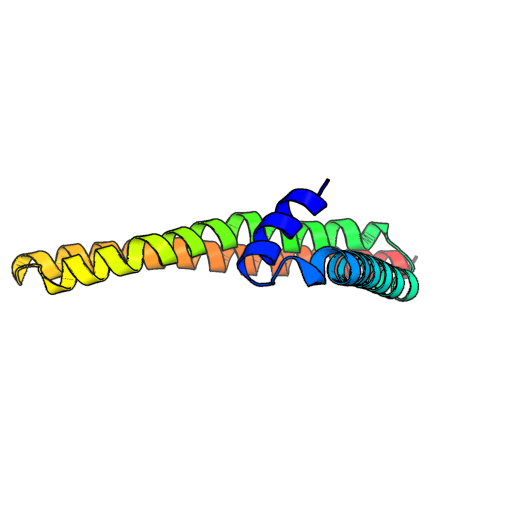U A 1 99 ? -6.231 9.858 12.981 1.00 85.50 99 LEU A CA 1
ATOM 796 C C . LEU A 1 99 ? -4.976 10.693 12.708 1.00 85.50 99 LEU A C 1
ATOM 798 O O . LEU A 1 99 ? -4.440 10.627 11.609 1.00 85.50 99 LEU A O 1
ATOM 802 N N . ILE A 1 100 ? -4.469 11.408 13.714 1.00 89.50 100 ILE A N 1
ATOM 803 C CA . ILE A 1 100 ? -3.214 12.164 13.621 1.00 89.50 100 ILE A CA 1
ATOM 804 C C . ILE A 1 100 ? -2.042 11.223 13.351 1.00 89.50 100 ILE A C 1
ATOM 806 O O . ILE A 1 100 ? -1.255 11.485 12.448 1.00 89.50 100 ILE A O 1
ATOM 810 N N . ARG A 1 101 ? -1.928 10.109 14.086 1.00 85.00 101 ARG A N 1
ATOM 811 C CA . ARG A 1 101 ? -0.841 9.143 13.873 1.00 85.00 101 ARG A CA 1
ATOM 812 C C . ARG A 1 101 ? -0.899 8.526 12.474 1.00 85.00 101 ARG A C 1
ATOM 814 O O . ARG A 1 101 ? 0.114 8.485 11.786 1.00 85.00 101 ARG A O 1
ATOM 821 N N . ASN A 1 102 ? -2.081 8.089 12.043 1.00 87.00 102 ASN A N 1
ATOM 822 C CA . ASN A 1 102 ? -2.281 7.488 10.723 1.00 87.00 102 ASN A CA 1
ATOM 823 C C . ASN A 1 102 ? -2.069 8.522 9.599 1.00 87.00 102 ASN A C 1
ATOM 825 O O . ASN A 1 102 ? -1.455 8.209 8.584 1.00 87.00 102 ASN A O 1
ATOM 829 N N . GLY A 1 103 ? -2.505 9.767 9.804 1.00 86.94 103 GLY A N 1
ATOM 830 C CA . GLY A 1 103 ? -2.281 10.879 8.880 1.00 86.94 103 GLY A CA 1
ATOM 831 C C . GLY A 1 103 ? -0.811 11.287 8.781 1.00 86.94 103 GLY A C 1
ATOM 832 O O . GLY A 1 103 ? -0.317 11.511 7.681 1.00 86.94 103 GLY A O 1
ATOM 833 N N . CYS A 1 104 ? -0.085 11.309 9.901 1.00 88.25 104 CYS A N 1
ATOM 834 C CA . CYS A 1 104 ? 1.352 11.580 9.924 1.00 88.25 104 CYS A CA 1
ATOM 835 C C . CYS A 1 104 ? 2.131 10.523 9.127 1.00 88.25 104 CYS A C 1
ATOM 837 O O . CYS A 1 104 ? 3.005 10.878 8.343 1.00 88.25 104 CYS A O 1
ATOM 839 N N . LEU A 1 105 ? 1.764 9.239 9.235 1.00 87.25 105 LEU A N 1
ATOM 840 C CA . LEU A 1 105 ? 2.379 8.175 8.430 1.00 87.25 105 LEU A CA 1
ATOM 841 C C . LEU A 1 105 ? 2.157 8.380 6.927 1.00 87.25 105 LEU A C 1
ATOM 843 O O . LEU A 1 105 ? 3.096 8.234 6.151 1.00 87.25 105 LEU A O 1
ATOM 847 N N . ILE A 1 106 ? 0.948 8.771 6.518 1.00 86.50 106 ILE A N 1
ATOM 848 C CA . ILE A 1 106 ? 0.645 9.078 5.111 1.00 86.50 106 ILE A CA 1
ATOM 849 C C . ILE A 1 106 ? 1.436 10.306 4.640 1.00 86.50 106 ILE A C 1
ATOM 851 O O . ILE A 1 106 ? 1.935 10.328 3.516 1.00 86.50 106 ILE A O 1
ATOM 855 N N . PHE A 1 107 ? 1.593 11.314 5.498 1.00 89.75 107 PHE A N 1
ATOM 856 C CA . PHE A 1 107 ? 2.385 12.501 5.186 1.00 89.75 107 PHE A CA 1
ATOM 857 C C . PHE A 1 107 ? 3.870 12.164 4.992 1.00 89.75 107 PHE A C 1
ATOM 859 O O . PHE A 1 107 ? 4.463 12.556 3.988 1.00 89.75 107 PHE A O 1
ATOM 866 N N . VAL A 1 108 ? 4.450 11.376 5.902 1.00 89.25 108 VAL A N 1
ATOM 867 C CA . VAL A 1 108 ? 5.826 10.867 5.789 1.00 89.25 108 VAL A CA 1
ATOM 868 C C . VAL A 1 108 ? 5.992 10.020 4.527 1.00 89.25 108 VAL A C 1
ATOM 870 O O . VAL A 1 108 ? 6.989 10.176 3.826 1.00 89.25 108 VAL A O 1
ATOM 873 N N . ALA A 1 109 ? 5.005 9.187 4.187 1.00 87.06 109 ALA A N 1
ATOM 874 C CA . ALA A 1 109 ? 5.014 8.403 2.953 1.00 87.06 109 ALA A CA 1
ATOM 875 C C . ALA A 1 109 ? 5.055 9.297 1.709 1.00 87.06 109 ALA A C 1
ATOM 877 O O . ALA A 1 109 ? 5.848 9.060 0.804 1.00 87.06 109 ALA A O 1
ATOM 878 N N . CYS A 1 110 ? 4.234 10.349 1.678 1.00 87.50 110 CYS A N 1
ATOM 879 C CA . CYS A 1 110 ? 4.193 11.291 0.564 1.00 87.50 110 CYS A CA 1
ATOM 880 C C . CYS A 1 110 ? 5.531 12.030 0.416 1.00 87.50 110 CYS A C 1
ATOM 882 O O . CYS A 1 110 ? 6.092 12.088 -0.676 1.00 87.50 110 CYS A O 1
ATOM 884 N N . PHE A 1 111 ? 6.089 12.514 1.529 1.00 90.75 111 PHE A N 1
ATOM 885 C CA . PHE A 1 111 ? 7.390 13.177 1.534 1.00 90.75 111 PHE A CA 1
ATOM 886 C C . PHE A 1 111 ? 8.522 12.237 1.087 1.00 90.75 111 PHE A C 1
ATOM 888 O O . PHE A 1 111 ? 9.337 12.611 0.245 1.00 90.75 111 PHE A O 1
ATOM 895 N N . GLY A 1 112 ? 8.540 11.000 1.591 1.00 88.12 112 GLY A N 1
ATOM 896 C CA . GLY A 1 112 ? 9.511 9.974 1.205 1.00 88.12 112 GLY A CA 1
ATOM 897 C C . GLY A 1 112 ? 9.412 9.588 -0.272 1.00 88.12 112 GLY A C 1
ATOM 898 O O . GLY A 1 112 ? 10.440 9.475 -0.939 1.00 88.12 112 GLY A O 1
ATOM 899 N N . CYS A 1 113 ? 8.194 9.463 -0.807 1.00 88.00 113 CYS A N 1
ATOM 900 C CA . CYS A 1 113 ? 7.971 9.247 -2.236 1.00 88.00 113 CYS A CA 1
ATOM 901 C C . CYS A 1 113 ? 8.514 10.410 -3.071 1.00 88.00 113 CYS A C 1
ATOM 903 O O . CYS A 1 113 ? 9.234 10.166 -4.031 1.00 88.00 113 CYS A O 1
ATOM 905 N N . ILE A 1 114 ? 8.216 11.662 -2.705 1.00 88.94 114 ILE A N 1
ATOM 906 C CA . ILE A 1 114 ? 8.679 12.844 -3.451 1.00 88.94 114 ILE A CA 1
ATOM 907 C C . ILE A 1 114 ? 10.208 12.936 -3.434 1.00 88.94 114 ILE A C 1
ATOM 909 O O . ILE A 1 114 ? 10.821 13.145 -4.481 1.00 88.94 114 ILE A O 1
ATOM 913 N N . ALA A 1 115 ? 10.834 12.753 -2.269 1.00 88.50 115 ALA A N 1
ATOM 914 C CA . ALA A 1 115 ? 12.288 12.785 -2.138 1.00 88.50 115 ALA A CA 1
ATOM 915 C C . ALA A 1 115 ? 12.960 11.668 -2.955 1.00 88.50 115 ALA A C 1
ATOM 917 O O . ALA A 1 115 ? 13.912 11.931 -3.690 1.00 88.50 115 ALA A O 1
ATOM 918 N N . GLY A 1 116 ? 12.429 10.443 -2.878 1.00 86.44 116 GLY A N 1
ATOM 919 C CA . GLY A 1 116 ? 12.934 9.304 -3.642 1.00 86.44 116 GLY A CA 1
ATOM 920 C C . GLY A 1 116 ? 12.764 9.472 -5.151 1.00 86.44 116 GLY A C 1
ATOM 921 O O . GLY A 1 116 ? 13.693 9.194 -5.906 1.00 86.44 116 GLY A O 1
ATOM 922 N N . LEU A 1 117 ? 11.618 10.001 -5.589 1.00 86.19 117 LEU A N 1
ATOM 923 C CA . LEU A 1 117 ? 11.352 10.292 -6.997 1.00 86.19 117 LEU A CA 1
ATOM 924 C C . LEU A 1 117 ? 12.312 11.360 -7.533 1.00 86.19 117 LEU A C 1
ATOM 926 O O . LEU A 1 117 ? 12.865 11.209 -8.616 1.00 86.19 117 LEU A O 1
ATOM 930 N N . ASN A 1 118 ? 12.543 12.422 -6.760 1.00 88.38 118 ASN A N 1
ATOM 931 C CA . ASN A 1 118 ? 13.440 13.506 -7.152 1.00 88.38 118 ASN A CA 1
ATOM 932 C C . ASN A 1 118 ? 14.902 13.038 -7.252 1.00 88.38 118 ASN A C 1
ATOM 934 O O . ASN A 1 118 ? 15.611 13.470 -8.156 1.00 88.38 118 ASN A O 1
ATOM 938 N N . SER A 1 119 ? 15.344 12.139 -6.364 1.00 84.75 119 SER A N 1
ATOM 939 C CA . SER A 1 119 ? 16.672 11.516 -6.470 1.00 84.75 119 SER A CA 1
ATOM 940 C C . SER A 1 119 ? 16.785 10.692 -7.752 1.00 84.75 119 SER A C 1
ATOM 942 O O . SER A 1 119 ? 17.684 10.932 -8.547 1.00 84.75 119 SER A O 1
ATOM 944 N N . ALA A 1 120 ? 15.824 9.797 -7.999 1.00 82.50 120 ALA A N 1
ATOM 945 C CA . ALA A 1 120 ? 15.847 8.917 -9.165 1.00 82.50 120 ALA A CA 1
ATOM 946 C C . ALA A 1 120 ? 15.768 9.686 -10.498 1.00 82.50 120 ALA A C 1
ATOM 948 O O . ALA A 1 120 ? 16.468 9.354 -11.449 1.00 82.50 120 ALA A O 1
ATOM 949 N N . ILE A 1 121 ? 14.959 10.751 -10.571 1.00 83.75 121 ILE A N 1
ATOM 950 C CA . ILE A 1 121 ? 14.892 11.618 -11.758 1.00 83.75 121 ILE A CA 1
ATOM 951 C C . ILE A 1 121 ? 16.208 12.379 -11.953 1.00 83.75 121 ILE A C 1
ATOM 953 O O . ILE A 1 121 ? 16.670 12.529 -13.082 1.00 83.75 121 ILE A O 1
ATOM 957 N N . ARG A 1 122 ? 16.823 12.872 -10.873 1.00 83.75 122 ARG A N 1
ATOM 958 C CA . ARG A 1 122 ? 18.098 13.595 -10.951 1.00 83.75 122 ARG A CA 1
ATOM 959 C C . ARG A 1 122 ? 19.228 12.694 -11.447 1.00 83.75 122 ARG A C 1
ATOM 961 O O . ARG A 1 122 ? 20.029 13.150 -12.259 1.00 83.75 122 ARG A O 1
ATOM 968 N N . ASP A 1 123 ? 19.251 11.440 -11.011 1.00 81.88 123 ASP A N 1
ATOM 969 C CA . ASP A 1 123 ? 20.207 10.446 -11.499 1.00 81.88 123 ASP A CA 1
ATOM 970 C C . ASP A 1 123 ? 20.005 10.188 -13.002 1.00 81.88 123 ASP A C 1
ATOM 972 O O . ASP A 1 123 ? 20.970 10.236 -13.760 1.00 81.88 123 ASP A O 1
ATOM 976 N N . LEU A 1 124 ? 18.752 10.065 -13.456 1.00 76.38 124 LEU A N 1
ATOM 977 C CA . LEU A 1 124 ? 18.395 9.857 -14.867 1.00 76.38 124 LEU A CA 1
ATOM 978 C C . LEU A 1 124 ? 18.821 11.020 -15.783 1.00 76.38 124 LEU A C 1
ATOM 980 O O . LEU A 1 124 ? 19.255 10.814 -16.918 1.00 76.38 124 LEU A O 1
ATOM 984 N N . ILE A 1 125 ? 18.711 12.259 -15.299 1.00 81.62 125 ILE A N 1
ATOM 985 C CA . ILE A 1 125 ? 19.137 13.449 -16.052 1.00 81.62 125 ILE A CA 1
ATOM 986 C C . ILE A 1 125 ? 20.665 13.514 -16.149 1.00 81.62 125 ILE A C 1
ATOM 988 O O . ILE A 1 125 ? 21.193 13.803 -17.221 1.00 81.62 125 ILE A O 1
ATOM 992 N N . ASN A 1 126 ? 21.376 13.238 -15.053 1.00 78.44 126 ASN A N 1
ATOM 993 C CA . ASN A 1 126 ? 22.837 13.288 -15.037 1.00 78.44 126 ASN A CA 1
ATOM 994 C C . ASN A 1 126 ? 23.457 12.177 -15.901 1.00 78.44 126 ASN A C 1
ATOM 996 O O . ASN A 1 126 ? 24.423 12.436 -16.619 1.00 78.44 126 ASN A O 1
ATOM 1000 N N . ASN A 1 127 ? 22.877 10.974 -15.889 1.00 68.75 127 ASN A N 1
ATOM 1001 C CA . ASN A 1 127 ? 23.376 9.825 -16.648 1.00 68.75 127 ASN A CA 1
ATOM 1002 C C . ASN A 1 127 ? 23.218 10.003 -18.172 1.00 68.75 127 ASN A C 1
ATOM 1004 O O . ASN A 1 127 ? 24.076 9.582 -18.933 1.00 68.75 127 ASN A O 1
ATOM 1008 N N . ASN A 1 128 ? 22.174 10.710 -18.625 1.00 63.34 128 ASN A N 1
ATOM 1009 C CA . ASN A 1 128 ? 21.971 11.063 -20.041 1.00 63.34 128 ASN A CA 1
ATOM 1010 C C . ASN A 1 128 ? 22.867 12.213 -20.553 1.00 63.34 128 ASN A C 1
ATOM 1012 O O . ASN A 1 128 ? 22.784 12.569 -21.728 1.00 63.34 128 ASN A O 1
ATOM 1016 N N . SER A 1 129 ? 23.662 12.847 -19.683 1.00 57.69 129 SER A N 1
ATOM 1017 C CA . SER A 1 129 ? 24.506 14.007 -20.024 1.00 57.69 129 SER A CA 1
ATOM 1018 C C . SER A 1 129 ? 26.010 13.704 -20.108 1.00 57.69 129 SER A C 1
ATOM 1020 O O . SER A 1 129 ? 26.795 14.625 -20.338 1.00 57.69 129 SER A O 1
ATOM 1022 N N . SER A 1 130 ? 26.403 12.437 -19.928 1.00 46.31 130 SER A N 1
ATOM 1023 C CA . SER A 1 130 ? 27.771 11.917 -20.117 1.00 46.31 130 SER A CA 1
ATOM 1024 C C . SER A 1 130 ? 27.852 11.046 -21.366 1.00 46.31 130 SER A C 1
ATOM 1026 O O . SER A 1 130 ? 28.927 11.056 -22.004 1.00 46.31 130 SER A O 1
#

Foldseek 3Di:
DCLVVVLVVVVVVDPPVCSVVVVVVVVVVVVVVVVVVPVVDPDPPLVCQLCCLLVVLCVVQVVVLVVVCVPCVVVLVVCLVPDDPVCNVVSVVVVVVSCVVSVVSVVVSVVSSVVSNVVSVVVVVVVVVD

Secondary structure (DSSP, 8-state):
--HHHHHHHHHTTS-GGGHHHHHHHHHHHHHHHHHHHHHH-S-HHHHHHHHHHHHHHHHHHTHHHHHHHHHHHHHHHHHHHHS-HHHHHHHHHHHHHHHHHHHHHHHHHHHHHHHHHHHHHHHHHHHTT-

Radius of gyration: 22.19 Å; chains: 1; bounding box: 51×34×56 Å

pLDDT: mean 80.68, std 10.3, range [46.31, 93.06]

Sequence (130 aa):
MTWPTIRRFLTKFFSTKYELPLELCYRAILVTITMIIAIGIPNLEEIIPLVGVTAGMSMAFFYPPVIDTMTFLPGLIQKYKRAAENQKLKVKISIIFRLIRNGCLIFVACFGCIAGLNSAIRDLINNNSS